Protein AF-A0A7S8F0I5-F1 (afdb_monomer_lite)

Sequence (144 aa):
PFIETLPSIDALHCDIGNAAEFYRIFQLEIGEVYKNPNSTKEERKKWLSILDKHLRKKMSLKPIMRMNGNFARKLMTKETVDAVCELVRCEERQEALKELMDLYLKMKPVWRSSCPAKECPELLCQYSYHSQRFAELLSTKFKY

Radius of gyration: 16.48 Å; chains: 1; bounding box: 46×34×42 Å

Organism: NCBI:txid2021668

pLDDT: mean 96.76, std 3.05, range [72.0, 98.75]

Foldseek 3Di:
DVDDDDPDDDLFVVLQVVLVVLLLLLLVQLVPCVVPVPDDPVSSVVSNVVLQVQCCVQVVDHDDPGGGSVNSVSCLDLSNLVSSVVSHDDPVVSVLSNLLSVLCVLQSCCSVPPDCCPPPVPSVVCNVVSVVVNVVSCVPVVVD

Secondary structure (DSSP, 8-state):
--S-------HHHHHHHHHHHHHHHHHHHHTTTTT-----HHHHHHHHHHHHHHHHHHH-----SS--HHHHHHHSSHHHHHHHHTT---HHHHHHHHHHHHHHHHHHHHHHSS-HHHHSHHHHHHHHHHHHHHHHHHHHH---

Structure (mmCIF, N/CA/C/O backbone):
data_AF-A0A7S8F0I5-F1
#
_entry.id   AF-A0A7S8F0I5-F1
#
loop_
_atom_site.group_PDB
_atom_site.id
_atom_site.type_symbol
_atom_site.label_atom_id
_atom_site.label_alt_id
_atom_site.label_comp_id
_atom_site.label_asym_id
_atom_site.label_entity_id
_atom_site.label_seq_id
_atom_site.pdbx_PDB_ins_code
_atom_site.Cartn_x
_atom_site.Cartn_y
_atom_site.Cartn_z
_atom_site.occupancy
_atom_site.B_iso_or_equiv
_atom_site.auth_seq_id
_atom_site.auth_comp_id
_atom_site.auth_asym_id
_atom_site.auth_atom_id
_atom_site.pdbx_PDB_model_num
ATOM 1 N N . PRO A 1 1 ? 26.668 22.006 -6.683 1.00 72.00 1 PRO A N 1
ATOM 2 C CA . PRO A 1 1 ? 26.636 20.631 -6.117 1.00 72.00 1 PRO A CA 1
ATOM 3 C C . PRO A 1 1 ? 28.053 20.189 -5.737 1.00 72.00 1 PRO A C 1
ATOM 5 O O . PRO A 1 1 ? 28.972 20.507 -6.482 1.00 72.00 1 PRO A O 1
ATOM 8 N N . PHE A 1 2 ? 28.237 19.522 -4.591 1.00 92.44 2 PHE A N 1
ATOM 9 C CA . PHE A 1 2 ? 29.557 19.022 -4.164 1.00 92.44 2 PHE A CA 1
ATOM 10 C C . PHE A 1 2 ? 29.940 17.702 -4.858 1.00 92.44 2 PHE A C 1
ATOM 12 O O . PHE A 1 2 ? 31.112 17.448 -5.099 1.00 92.44 2 PHE A O 1
ATOM 19 N N . ILE A 1 3 ? 28.943 16.888 -5.214 1.00 94.44 3 ILE A N 1
ATOM 20 C CA . ILE A 1 3 ? 29.087 15.639 -5.968 1.00 94.44 3 ILE A CA 1
ATOM 21 C C . ILE A 1 3 ? 28.054 15.663 -7.097 1.00 94.44 3 ILE A C 1
ATOM 23 O O . ILE A 1 3 ? 26.908 16.069 -6.879 1.00 94.44 3 ILE A O 1
ATOM 27 N N . GLU A 1 4 ? 28.465 15.262 -8.297 1.00 94.81 4 GLU A N 1
ATOM 28 C CA . GLU A 1 4 ? 27.558 15.033 -9.420 1.00 94.81 4 GLU A CA 1
ATOM 29 C C . GLU A 1 4 ? 26.793 13.724 -9.198 1.00 94.81 4 GLU A C 1
ATOM 31 O O . GLU A 1 4 ? 27.375 12.692 -8.867 1.00 94.81 4 GLU A O 1
ATOM 36 N N . THR A 1 5 ? 25.471 13.767 -9.348 1.00 94.69 5 THR A N 1
ATOM 37 C CA . THR A 1 5 ? 24.597 12.606 -9.145 1.00 94.69 5 THR A CA 1
ATOM 38 C C . THR A 1 5 ? 23.693 12.440 -10.350 1.00 94.69 5 THR A C 1
ATOM 40 O O . THR A 1 5 ? 23.269 13.431 -10.944 1.00 94.69 5 THR A O 1
ATOM 43 N N . LEU A 1 6 ? 23.376 11.193 -10.690 1.00 94.00 6 LEU A N 1
ATOM 44 C CA . LEU A 1 6 ? 22.392 10.896 -11.722 1.00 94.00 6 LEU A CA 1
ATOM 45 C C . LEU A 1 6 ? 20.983 10.973 -11.119 1.00 94.00 6 LEU A C 1
ATOM 47 O O . LEU A 1 6 ? 20.742 10.331 -10.092 1.00 94.00 6 LEU A O 1
ATOM 51 N N . PRO A 1 7 ? 20.045 11.714 -11.736 1.00 94.31 7 PRO A N 1
ATOM 52 C CA . PRO A 1 7 ? 18.662 11.741 -11.285 1.00 94.31 7 PRO A CA 1
ATOM 53 C C . PRO A 1 7 ? 18.038 10.360 -11.513 1.00 94.31 7 PRO A C 1
ATOM 55 O O . PRO A 1 7 ? 17.716 9.979 -12.636 1.00 94.31 7 PRO A O 1
ATOM 58 N N . SER A 1 8 ? 17.912 9.590 -10.437 1.00 93.94 8 SER A N 1
ATOM 59 C CA . SER A 1 8 ? 17.362 8.237 -10.440 1.00 93.94 8 SER A CA 1
ATOM 60 C C . SER A 1 8 ? 16.714 7.925 -9.090 1.00 93.94 8 SER A C 1
ATOM 62 O O . SER A 1 8 ? 16.832 8.690 -8.131 1.00 93.94 8 SER A O 1
ATOM 64 N N . ILE A 1 9 ? 16.013 6.797 -9.017 1.00 93.44 9 ILE A N 1
ATOM 65 C CA . ILE A 1 9 ? 15.351 6.312 -7.808 1.00 93.44 9 ILE A CA 1
ATOM 66 C C . ILE A 1 9 ? 16.179 5.173 -7.221 1.00 93.44 9 ILE A C 1
ATOM 68 O O . ILE A 1 9 ? 16.461 4.182 -7.893 1.00 93.44 9 ILE A O 1
ATOM 72 N N . ASP A 1 10 ? 16.510 5.273 -5.935 1.00 96.25 10 ASP A N 1
ATOM 73 C CA . ASP A 1 10 ? 17.044 4.132 -5.200 1.00 96.25 10 ASP A CA 1
ATOM 74 C C . ASP A 1 10 ? 15.918 3.141 -4.870 1.00 96.25 10 ASP A C 1
ATOM 76 O O . ASP A 1 10 ? 14.992 3.436 -4.108 1.00 96.25 10 ASP A O 1
ATOM 80 N N . ALA A 1 11 ? 16.001 1.943 -5.444 1.00 95.94 11 ALA A N 1
ATOM 81 C CA . ALA A 1 11 ? 14.942 0.946 -5.355 1.00 95.94 11 ALA A CA 1
ATOM 82 C C . ALA A 1 11 ? 14.690 0.441 -3.921 1.00 95.94 11 ALA A C 1
ATOM 84 O O . ALA A 1 11 ? 13.579 0.014 -3.603 1.00 95.94 11 ALA A O 1
ATOM 85 N N . LEU A 1 12 ? 15.704 0.454 -3.046 1.00 95.69 12 LEU A N 1
ATOM 86 C CA . LEU A 1 12 ? 15.551 0.042 -1.649 1.00 95.69 12 LEU A CA 1
ATOM 87 C C . LEU A 1 12 ? 14.801 1.107 -0.841 1.00 95.69 12 LE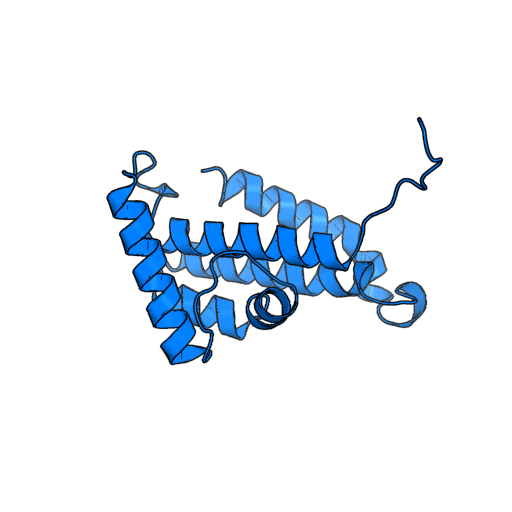U A C 1
ATOM 89 O O . LEU A 1 12 ? 13.848 0.783 -0.133 1.00 95.69 12 LEU A O 1
ATOM 93 N N . HIS A 1 13 ? 15.208 2.369 -0.949 1.00 96.62 13 HIS A N 1
ATOM 94 C CA . HIS A 1 13 ? 14.555 3.475 -0.258 1.00 96.62 13 HIS A CA 1
ATOM 95 C C . HIS A 1 13 ? 13.147 3.728 -0.804 1.00 96.62 13 HIS A C 1
ATOM 97 O O . HIS A 1 13 ? 12.256 4.045 -0.019 1.00 96.62 13 HIS A O 1
ATOM 103 N N . CYS A 1 14 ? 12.912 3.499 -2.101 1.00 97.25 14 CYS A N 1
ATOM 104 C CA . CYS A 1 14 ? 11.572 3.507 -2.690 1.00 97.25 14 CYS A CA 1
ATOM 105 C C . CYS A 1 14 ? 10.659 2.461 -2.029 1.00 97.25 14 CYS A C 1
ATOM 107 O O . CYS A 1 14 ? 9.550 2.779 -1.600 1.00 97.25 14 CYS A O 1
ATOM 109 N N . ASP A 1 15 ? 11.138 1.224 -1.869 1.00 97.69 15 ASP A N 1
ATOM 110 C CA . ASP A 1 15 ? 10.387 0.161 -1.195 1.00 97.69 15 ASP A CA 1
ATOM 111 C C . ASP A 1 15 ? 10.099 0.488 0.278 1.00 97.69 15 ASP A C 1
ATOM 113 O O . ASP A 1 15 ? 8.987 0.264 0.755 1.00 97.69 15 ASP A O 1
ATOM 117 N N . ILE A 1 16 ? 11.086 1.026 1.002 1.00 98.38 16 ILE A N 1
ATOM 118 C CA . ILE A 1 16 ? 10.933 1.417 2.411 1.00 98.38 16 ILE A CA 1
ATOM 119 C C . ILE A 1 16 ? 9.925 2.562 2.554 1.00 98.38 16 ILE A C 1
ATOM 121 O O . ILE A 1 16 ? 9.069 2.502 3.436 1.00 98.38 16 ILE A O 1
ATOM 125 N N . GLY A 1 17 ? 10.016 3.583 1.698 1.00 98.19 17 GLY A N 1
ATOM 126 C CA . GLY A 1 17 ? 9.110 4.731 1.700 1.00 98.19 17 GLY A CA 1
ATOM 127 C C . GLY A 1 17 ? 7.672 4.317 1.404 1.00 98.19 17 GLY A C 1
ATOM 128 O O . GLY A 1 17 ? 6.777 4.604 2.194 1.00 98.19 17 GLY A O 1
ATOM 129 N N . ASN A 1 18 ? 7.462 3.546 0.334 1.00 98.31 18 ASN A N 1
ATOM 130 C CA . ASN A 1 18 ? 6.136 3.040 -0.017 1.00 98.31 18 ASN A CA 1
ATOM 131 C C . ASN A 1 18 ? 5.542 2.168 1.097 1.00 98.31 18 ASN A C 1
ATOM 133 O O . ASN A 1 18 ? 4.387 2.351 1.469 1.00 98.31 18 ASN A O 1
ATOM 137 N N . ALA A 1 19 ? 6.326 1.264 1.691 1.00 98.56 19 ALA A N 1
ATOM 138 C CA . ALA A 1 19 ? 5.843 0.444 2.799 1.00 98.56 19 ALA A CA 1
ATOM 139 C C . ALA A 1 19 ? 5.458 1.272 4.033 1.00 98.56 19 ALA A C 1
ATOM 141 O O . ALA A 1 19 ? 4.503 0.922 4.723 1.00 98.56 19 ALA A O 1
ATOM 142 N N . ALA A 1 20 ? 6.174 2.364 4.319 1.00 98.44 20 ALA A N 1
ATOM 143 C CA . ALA A 1 20 ? 5.816 3.269 5.406 1.00 98.44 20 ALA A CA 1
ATOM 144 C C . ALA A 1 20 ? 4.466 3.962 5.151 1.00 98.44 20 ALA A C 1
ATOM 146 O O . ALA A 1 20 ? 3.641 4.027 6.063 1.00 98.44 20 ALA A O 1
ATOM 147 N N . GLU A 1 21 ? 4.208 4.401 3.917 1.00 98.25 21 GLU A N 1
ATOM 148 C CA . GLU A 1 21 ? 2.923 5.007 3.549 1.00 98.25 21 GLU A CA 1
ATOM 149 C C . GLU A 1 21 ? 1.774 3.994 3.578 1.00 98.25 21 GLU A C 1
ATOM 151 O O . GLU A 1 21 ? 0.735 4.271 4.170 1.00 98.25 21 GLU A O 1
ATOM 156 N N . PHE A 1 22 ? 1.961 2.777 3.058 1.00 98.62 22 PHE A N 1
ATOM 157 C CA . PHE A 1 22 ? 0.951 1.717 3.179 1.00 98.62 22 PHE A CA 1
ATOM 158 C C . PHE A 1 22 ? 0.646 1.372 4.637 1.00 98.62 22 PHE A C 1
ATOM 160 O O . PHE A 1 22 ? -0.513 1.235 5.018 1.00 98.62 22 PHE A O 1
ATOM 167 N N . TYR A 1 23 ? 1.677 1.280 5.477 1.00 98.38 23 TYR A N 1
ATOM 168 C CA . TYR A 1 23 ? 1.503 1.023 6.901 1.00 98.38 23 TYR A CA 1
ATOM 169 C C . TYR A 1 23 ? 0.697 2.136 7.592 1.00 98.38 23 TYR A C 1
ATOM 171 O O . TYR A 1 23 ? -0.181 1.857 8.414 1.00 98.38 23 TYR A O 1
ATOM 179 N N . ARG A 1 24 ? 0.935 3.398 7.212 1.00 97.69 24 ARG A N 1
ATOM 180 C CA . ARG A 1 24 ? 0.133 4.544 7.655 1.00 97.69 24 ARG A CA 1
ATOM 181 C C . ARG A 1 24 ? -1.306 4.461 7.141 1.00 97.69 24 ARG A C 1
ATOM 183 O O . ARG A 1 24 ? -2.225 4.675 7.925 1.00 97.69 24 ARG A O 1
ATOM 190 N N . ILE A 1 25 ? -1.520 4.120 5.870 1.00 98.44 25 ILE A N 1
ATOM 191 C CA . ILE A 1 25 ? -2.861 3.927 5.300 1.00 98.44 25 ILE A CA 1
ATOM 192 C C . ILE A 1 25 ? -3.616 2.853 6.089 1.00 98.44 25 ILE A C 1
ATOM 194 O O . ILE A 1 25 ? -4.726 3.116 6.535 1.00 98.44 25 ILE A O 1
ATOM 198 N N . PHE A 1 26 ? -3.004 1.697 6.365 1.00 98.50 26 PHE A N 1
ATOM 199 C CA . PHE A 1 26 ? -3.622 0.631 7.162 1.00 98.50 26 PHE A CA 1
ATOM 200 C C . PHE A 1 26 ? -4.055 1.113 8.551 1.00 98.50 26 PHE A C 1
ATOM 202 O O . PHE A 1 26 ? -5.169 0.829 8.989 1.00 98.50 26 PHE A O 1
ATOM 209 N N . GLN A 1 27 ? -3.202 1.879 9.236 1.00 97.88 27 GLN A N 1
ATOM 210 C CA . GLN A 1 27 ? -3.535 2.471 10.531 1.00 97.88 27 GLN A CA 1
ATOM 211 C C . GLN A 1 27 ? -4.758 3.400 10.444 1.00 97.88 27 GLN A C 1
ATOM 213 O O . GLN A 1 27 ? -5.612 3.369 11.331 1.00 97.88 27 GLN A O 1
ATOM 218 N N . LEU A 1 28 ? -4.834 4.234 9.405 1.00 97.19 28 LEU A N 1
ATOM 219 C CA . LEU A 1 28 ? -5.919 5.202 9.214 1.00 97.19 28 LEU A CA 1
ATOM 220 C C . LEU A 1 28 ? -7.225 4.524 8.767 1.00 97.19 28 LEU A C 1
ATOM 222 O O . LEU A 1 28 ? -8.300 4.949 9.187 1.00 97.19 28 LEU A O 1
ATOM 226 N N . GLU A 1 29 ? -7.138 3.433 8.005 1.00 98.00 29 GLU A N 1
ATOM 227 C CA . GLU A 1 29 ? -8.291 2.617 7.608 1.00 98.00 29 GLU A CA 1
ATOM 228 C C . GLU A 1 29 ? -8.926 1.886 8.792 1.00 98.00 29 GLU A C 1
ATOM 230 O O . GLU A 1 29 ? -10.147 1.903 8.941 1.00 98.00 29 GLU A O 1
ATOM 235 N N . ILE A 1 30 ? -8.113 1.330 9.698 1.00 97.56 30 ILE A N 1
ATOM 236 C CA . ILE A 1 30 ? -8.592 0.752 10.968 1.00 97.56 30 ILE A CA 1
ATOM 237 C C . ILE A 1 30 ? -9.318 1.806 11.816 1.00 97.56 30 ILE A C 1
ATOM 239 O O . ILE A 1 30 ? -10.258 1.489 12.546 1.00 97.56 30 ILE A O 1
ATOM 243 N N . GLY A 1 31 ? -8.869 3.059 11.734 1.00 96.50 31 GLY A N 1
ATOM 244 C CA . GLY A 1 31 ? -9.464 4.193 12.432 1.00 96.50 31 GLY A CA 1
ATOM 245 C C . GLY A 1 31 ? -10.658 4.841 11.741 1.00 96.50 31 GLY A C 1
ATOM 246 O O . GLY A 1 31 ? -11.214 5.786 12.293 1.00 96.50 31 GLY A O 1
ATOM 247 N N . GLU A 1 32 ? -11.034 4.372 10.548 1.00 96.44 32 GLU A N 1
ATOM 248 C CA . GLU A 1 32 ? -12.073 4.970 9.705 1.00 96.44 32 GLU A CA 1
ATOM 249 C C . GLU A 1 32 ? -11.922 6.498 9.539 1.00 96.44 32 GLU A C 1
ATOM 251 O O . GLU A 1 32 ? -12.901 7.246 9.591 1.00 96.44 32 GLU A O 1
ATOM 256 N N . VAL A 1 33 ? -10.692 6.988 9.328 1.00 95.56 33 VAL A N 1
ATOM 257 C CA . VAL A 1 33 ? -10.394 8.438 9.251 1.00 95.56 33 VAL A CA 1
ATOM 258 C C . VAL A 1 33 ? -11.127 9.133 8.099 1.00 95.56 33 VAL A C 1
ATOM 260 O O . VAL A 1 33 ? -11.449 10.315 8.187 1.00 95.56 33 VAL A O 1
ATOM 263 N N . TYR A 1 34 ? -11.498 8.380 7.064 1.00 92.69 34 TYR A N 1
ATOM 264 C CA . TYR A 1 34 ? -12.373 8.850 5.991 1.00 92.69 34 TYR A CA 1
ATOM 265 C C . TYR A 1 34 ? -13.781 9.271 6.478 1.00 92.69 34 TYR A C 1
ATOM 267 O O . TYR A 1 34 ? -14.440 10.050 5.796 1.00 92.69 34 TYR A O 1
ATOM 275 N N . LYS A 1 35 ? -14.243 8.794 7.648 1.00 92.75 35 LYS A N 1
ATOM 276 C CA . LYS A 1 35 ? -15.481 9.241 8.321 1.00 92.75 35 LYS A CA 1
ATOM 277 C C . LYS A 1 35 ? -15.211 10.299 9.386 1.00 92.75 35 LYS A C 1
ATOM 279 O O . LYS A 1 35 ? -15.995 11.232 9.529 1.00 92.75 35 LYS A O 1
ATOM 284 N N . ASN A 1 36 ? -14.134 10.133 10.156 1.00 88.75 36 ASN A N 1
ATOM 285 C CA . ASN A 1 36 ? -13.756 11.056 11.222 1.00 88.75 36 ASN A CA 1
ATOM 286 C C . ASN A 1 36 ? -12.326 11.589 11.011 1.00 88.75 36 ASN A C 1
ATOM 288 O O . ASN A 1 36 ? -11.367 10.983 11.497 1.00 88.75 36 ASN A O 1
ATOM 292 N N . PRO A 1 37 ? -12.167 12.737 10.328 1.00 86.12 37 PRO A N 1
ATOM 293 C CA . PRO A 1 37 ? -10.846 13.294 10.041 1.00 86.12 37 PRO A CA 1
ATOM 294 C C . PRO A 1 37 ? -10.121 13.797 11.302 1.00 86.12 37 PRO A C 1
ATOM 296 O O . PRO A 1 37 ? -8.890 13.852 11.342 1.00 86.12 37 PRO A O 1
ATOM 299 N N . ASN A 1 38 ? -10.864 14.124 12.365 1.00 88.25 38 ASN A N 1
ATOM 300 C CA . ASN A 1 38 ? -10.343 14.757 13.578 1.00 88.25 38 ASN A CA 1
ATOM 301 C C . ASN A 1 38 ? -9.946 13.731 14.649 1.00 88.25 38 ASN A C 1
ATOM 303 O O . ASN A 1 38 ? -10.420 13.769 15.782 1.00 88.25 38 ASN A O 1
ATOM 307 N N . SER A 1 39 ? -9.051 12.811 14.295 1.00 89.81 39 SER A N 1
ATOM 308 C CA . SER A 1 39 ? -8.509 11.817 15.229 1.00 89.81 39 SER A CA 1
ATOM 309 C C . SER A 1 39 ? -7.437 12.410 16.153 1.00 89.81 39 SER A C 1
ATOM 311 O O . SER A 1 39 ? -6.500 13.063 15.679 1.00 89.81 39 SER A O 1
ATOM 313 N N . THR A 1 40 ? -7.494 12.091 17.441 1.00 92.88 40 THR A N 1
ATOM 314 C CA . THR A 1 40 ? -6.471 12.444 18.437 1.00 92.88 40 THR A CA 1
ATOM 315 C C . THR A 1 40 ? -5.196 11.603 18.296 1.00 92.88 40 THR A C 1
ATOM 317 O O . THR A 1 40 ? -5.150 10.564 17.625 1.00 92.88 40 THR A O 1
ATOM 320 N N . LYS A 1 41 ? -4.114 12.030 18.959 1.00 92.50 41 LYS A N 1
ATOM 321 C CA . LYS 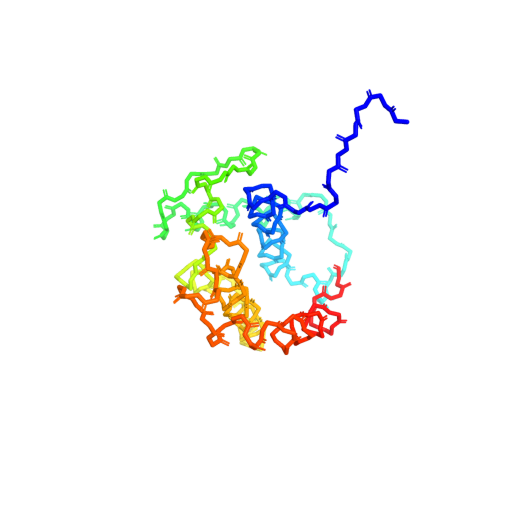A 1 41 ? -2.844 11.285 18.979 1.00 92.50 41 LYS A CA 1
ATOM 322 C C . LYS A 1 41 ? -2.998 9.934 19.687 1.00 92.50 41 LYS A C 1
ATOM 324 O O . LYS A 1 41 ? -2.358 8.956 19.300 1.00 92.50 41 LYS A O 1
ATOM 329 N N . GLU A 1 42 ? -3.842 9.879 20.708 1.00 95.12 42 GLU A N 1
ATOM 330 C CA . GLU A 1 42 ? -4.142 8.705 21.522 1.00 95.12 42 GLU A CA 1
ATOM 331 C C . GLU A 1 42 ? -4.911 7.655 20.712 1.00 95.12 42 GLU A C 1
ATOM 333 O O . GLU A 1 42 ? -4.552 6.476 20.737 1.00 95.12 42 GLU A O 1
ATOM 338 N N . GLU A 1 43 ? -5.899 8.075 19.918 1.00 95.12 43 GLU A N 1
ATOM 339 C CA . GLU A 1 43 ? -6.630 7.192 19.001 1.00 95.12 43 GLU A CA 1
ATOM 340 C C . GLU A 1 43 ? -5.713 6.618 17.922 1.00 95.12 43 GLU A C 1
ATOM 342 O O . GLU A 1 43 ? -5.677 5.401 17.727 1.00 95.12 43 GLU A O 1
ATOM 347 N N . ARG A 1 44 ? -4.875 7.457 17.300 1.00 94.69 44 ARG A N 1
ATOM 348 C CA . ARG A 1 44 ? -3.883 6.986 16.323 1.00 94.69 44 ARG A CA 1
ATOM 349 C C . ARG A 1 44 ? -2.943 5.948 16.936 1.00 94.69 44 ARG A C 1
ATOM 351 O O . ARG A 1 44 ? -2.700 4.912 16.318 1.00 94.69 44 ARG A O 1
ATOM 358 N N . LYS A 1 45 ? -2.454 6.168 18.163 1.00 96.00 45 LYS A N 1
ATOM 359 C CA . LYS A 1 45 ? -1.638 5.175 18.890 1.00 96.00 45 LYS A CA 1
ATOM 360 C C . LYS A 1 45 ? -2.403 3.874 19.154 1.00 96.00 45 LYS A C 1
ATOM 362 O O . LYS A 1 45 ? -1.815 2.796 19.056 1.00 96.00 45 LYS A O 1
ATOM 367 N N . LYS A 1 46 ? -3.698 3.951 19.471 1.00 97.56 46 LYS A N 1
ATOM 368 C CA . LYS A 1 46 ? -4.551 2.772 19.668 1.00 97.56 46 LYS A CA 1
ATOM 369 C C . LYS A 1 46 ? -4.680 1.957 18.379 1.00 97.56 46 LYS A C 1
ATOM 371 O O . LYS A 1 46 ? -4.480 0.746 18.427 1.00 97.56 46 LYS A O 1
ATOM 376 N N . TRP A 1 47 ? -4.951 2.593 17.240 1.00 97.56 47 TRP A N 1
ATOM 377 C CA . TRP A 1 47 ? -5.058 1.906 15.944 1.00 97.56 47 TRP A CA 1
ATOM 378 C C . TRP A 1 47 ? -3.737 1.279 15.510 1.00 97.56 47 TRP A C 1
ATOM 380 O O . TRP A 1 47 ? -3.722 0.133 15.068 1.00 97.56 47 TRP A O 1
ATOM 390 N N . LEU A 1 48 ? -2.622 1.977 15.744 1.00 97.25 48 LEU A N 1
ATOM 391 C CA . LEU A 1 48 ? -1.285 1.430 15.530 1.00 97.25 48 LEU A CA 1
ATOM 392 C C . LEU A 1 48 ? -1.064 0.155 16.359 1.00 97.25 48 LEU A C 1
ATOM 394 O O . LEU A 1 48 ? -0.640 -0.864 15.827 1.00 97.25 48 LEU A O 1
ATOM 398 N N . SER A 1 49 ? -1.432 0.174 17.646 1.00 97.94 49 SER A N 1
ATOM 399 C CA . SER A 1 49 ? -1.325 -1.007 18.513 1.00 97.94 49 SER A CA 1
ATOM 400 C C . SER A 1 49 ? -2.198 -2.176 18.039 1.00 97.94 49 SER A C 1
ATOM 402 O O . SER A 1 49 ? -1.792 -3.332 18.167 1.00 97.94 49 SER A O 1
ATOM 404 N N . ILE A 1 50 ? -3.388 -1.897 17.496 1.00 98.31 50 ILE A N 1
ATOM 405 C CA . ILE A 1 50 ? -4.277 -2.917 16.922 1.00 98.31 50 ILE A CA 1
ATOM 406 C C . ILE A 1 50 ? -3.631 -3.541 15.680 1.00 98.31 50 ILE A C 1
ATOM 408 O O . ILE A 1 50 ? -3.522 -4.768 15.618 1.00 98.31 50 ILE A O 1
ATOM 412 N N . LEU A 1 51 ? -3.148 -2.712 14.747 1.00 98.38 51 LEU A N 1
ATOM 413 C CA . LEU A 1 51 ? -2.451 -3.154 13.539 1.00 98.38 51 LEU A CA 1
ATOM 414 C C . LEU A 1 51 ? -1.247 -4.037 13.890 1.00 98.38 51 LEU A C 1
ATOM 416 O O . LEU A 1 51 ? -1.140 -5.166 13.417 1.00 98.38 51 LEU A O 1
ATOM 420 N N . ASP A 1 52 ? -0.389 -3.567 14.792 1.00 98.12 52 ASP A N 1
ATOM 421 C CA . ASP A 1 52 ? 0.809 -4.279 15.237 1.00 98.12 52 ASP A CA 1
ATOM 422 C C . ASP A 1 52 ? 0.507 -5.641 15.864 1.00 98.12 52 ASP A C 1
ATOM 424 O O . ASP A 1 52 ? 1.173 -6.640 15.572 1.00 98.12 52 ASP A O 1
ATOM 428 N N . LYS A 1 53 ? -0.504 -5.705 16.737 1.00 98.44 53 LYS A N 1
ATOM 429 C CA . LYS A 1 53 ? -0.928 -6.967 17.356 1.00 98.44 53 LYS A CA 1
ATOM 430 C C . LYS A 1 53 ? -1.457 -7.940 16.308 1.00 98.44 53 LYS A C 1
ATOM 432 O O . LYS A 1 53 ? -1.151 -9.132 16.381 1.00 98.44 53 LYS A O 1
ATOM 437 N N . HIS A 1 54 ? -2.222 -7.444 15.342 1.00 98.38 54 HIS A N 1
ATOM 438 C CA . HIS A 1 54 ? -2.809 -8.273 14.300 1.00 98.38 54 HIS A CA 1
ATOM 439 C C . HIS A 1 54 ? -1.749 -8.803 13.325 1.00 98.38 54 HIS A C 1
ATOM 441 O O . HIS A 1 54 ? -1.680 -10.013 13.108 1.00 98.38 54 HIS A O 1
ATOM 447 N N . LEU A 1 55 ? -0.848 -7.946 12.835 1.00 98.06 55 LEU A N 1
ATOM 448 C CA . LEU A 1 55 ? 0.265 -8.348 11.966 1.00 98.06 55 LEU A CA 1
ATOM 449 C C . LEU A 1 55 ? 1.224 -9.314 12.667 1.00 98.06 55 LEU A C 1
ATOM 451 O O . LEU A 1 55 ? 1.711 -10.263 12.050 1.00 98.06 55 LEU A O 1
ATOM 455 N N . ARG A 1 56 ? 1.457 -9.148 13.974 1.00 97.94 56 ARG A N 1
ATOM 456 C CA . ARG A 1 56 ? 2.209 -10.140 14.751 1.00 97.94 56 ARG A CA 1
ATOM 457 C C . ARG A 1 56 ? 1.497 -11.490 14.777 1.00 97.94 56 ARG A C 1
ATOM 459 O O . ARG A 1 56 ? 2.154 -12.509 14.599 1.00 97.94 56 ARG A O 1
ATOM 466 N N . LYS A 1 57 ? 0.183 -11.507 15.010 1.00 98.06 57 LYS A N 1
ATOM 467 C CA . LYS A 1 57 ? -0.604 -12.744 15.122 1.00 98.06 57 LYS A CA 1
ATOM 468 C C . LYS A 1 57 ? -0.732 -13.481 13.785 1.00 98.06 57 LYS A C 1
ATOM 470 O O . LYS A 1 57 ? -0.593 -14.697 13.767 1.00 98.06 57 LYS A O 1
ATOM 475 N N . LYS A 1 58 ? -1.016 -12.766 12.693 1.00 97.56 58 LYS A N 1
ATOM 476 C CA . LYS A 1 58 ? -1.293 -13.356 11.371 1.00 97.56 58 LYS A CA 1
ATOM 477 C C . LYS A 1 58 ? -0.042 -13.560 10.525 1.00 97.56 58 LYS A C 1
ATOM 479 O O . LYS A 1 58 ? 0.088 -14.588 9.877 1.00 97.56 58 LYS A O 1
ATOM 484 N N . MET A 1 59 ? 0.889 -12.609 10.573 1.00 95.38 59 MET A N 1
ATOM 485 C CA . MET A 1 59 ? 2.054 -12.566 9.679 1.00 95.38 59 MET A CA 1
ATOM 486 C C . MET A 1 59 ? 3.381 -12.818 10.406 1.00 95.38 59 MET A C 1
ATOM 488 O O . MET A 1 59 ? 4.447 -12.758 9.794 1.00 95.38 59 MET A O 1
ATOM 492 N N . SER A 1 60 ? 3.356 -13.064 11.725 1.00 95.25 60 SER A N 1
ATOM 493 C CA . SER A 1 60 ? 4.564 -13.165 12.562 1.00 95.25 60 SER A CA 1
ATOM 494 C C . SER A 1 60 ? 5.485 -11.938 12.444 1.00 95.25 60 SER A C 1
ATOM 496 O O . SER A 1 60 ? 6.704 -12.029 12.615 1.00 95.25 60 SER A O 1
ATOM 498 N N . LEU A 1 61 ? 4.907 -10.767 12.152 1.00 95.50 61 LEU A N 1
ATOM 499 C CA . LEU A 1 61 ? 5.637 -9.513 12.010 1.00 95.50 61 LEU A CA 1
ATOM 500 C C . LEU A 1 61 ? 5.765 -8.805 13.356 1.00 95.50 61 LEU A C 1
ATOM 502 O O . LEU A 1 61 ? 4.781 -8.398 13.970 1.00 95.50 61 LEU A O 1
ATOM 506 N N . LYS A 1 62 ? 7.003 -8.659 13.837 1.00 95.50 62 LYS A N 1
ATOM 507 C CA . LYS A 1 62 ? 7.283 -7.884 15.049 1.00 95.50 62 LYS A CA 1
ATOM 508 C C . LYS A 1 62 ? 7.231 -6.387 14.719 1.00 95.50 62 LYS A C 1
ATOM 510 O O . LYS A 1 62 ? 7.881 -5.996 13.752 1.00 95.50 62 LYS A O 1
ATOM 515 N N . PRO A 1 63 ? 6.542 -5.565 15.529 1.00 94.94 63 PRO A N 1
ATOM 516 C CA . PRO A 1 63 ? 6.552 -4.114 15.394 1.00 94.94 63 PRO A CA 1
ATOM 517 C C . PRO A 1 63 ? 7.973 -3.563 15.392 1.00 94.94 63 PRO A C 1
ATOM 519 O O . PRO A 1 63 ? 8.839 -4.056 16.122 1.00 94.94 63 PRO A O 1
ATOM 522 N N . ILE A 1 64 ? 8.193 -2.529 14.589 1.00 95.38 64 ILE A N 1
ATOM 523 C CA . ILE A 1 64 ? 9.479 -1.850 14.451 1.00 95.38 64 ILE A CA 1
ATOM 524 C C . ILE A 1 64 ? 9.284 -0.349 14.608 1.00 95.38 64 ILE A C 1
ATOM 526 O O . ILE A 1 64 ? 8.264 0.201 14.211 1.00 95.38 64 ILE A O 1
ATOM 530 N N . MET A 1 65 ? 10.289 0.325 15.163 1.00 92.31 65 MET A N 1
ATOM 531 C CA . MET A 1 65 ? 10.244 1.779 15.327 1.00 92.31 65 MET A CA 1
ATOM 532 C C . MET A 1 65 ? 10.486 2.519 14.005 1.00 92.31 65 MET A C 1
ATOM 534 O O . MET A 1 65 ? 9.903 3.570 13.765 1.00 92.31 65 MET A O 1
ATOM 538 N N . ARG A 1 66 ? 11.348 1.968 13.142 1.00 94.75 66 ARG A N 1
ATOM 539 C CA . ARG A 1 66 ? 11.682 2.533 11.832 1.00 94.75 66 ARG A CA 1
ATOM 540 C C . ARG A 1 66 ? 11.546 1.463 10.761 1.00 94.75 66 ARG A C 1
ATOM 542 O O . ARG A 1 66 ? 12.162 0.404 10.886 1.00 94.75 66 ARG A O 1
ATOM 549 N N . MET A 1 67 ? 10.774 1.770 9.717 1.00 97.75 67 MET A N 1
ATOM 550 C CA . MET A 1 67 ? 10.585 0.899 8.558 1.00 97.75 67 MET A CA 1
ATOM 551 C C . MET A 1 67 ? 11.939 0.515 7.948 1.00 97.75 67 MET A C 1
ATOM 553 O O . MET A 1 67 ? 12.803 1.368 7.748 1.00 97.75 67 MET A O 1
ATOM 557 N N . ASN A 1 68 ? 12.128 -0.773 7.668 1.00 97.50 68 ASN A N 1
ATOM 558 C CA . ASN A 1 68 ? 13.334 -1.308 7.039 1.00 97.50 68 ASN A CA 1
ATOM 559 C C . ASN A 1 68 ? 12.963 -2.232 5.876 1.00 97.50 68 ASN A C 1
ATOM 561 O O . ASN A 1 68 ? 11.827 -2.695 5.783 1.00 97.50 68 ASN A O 1
ATOM 565 N N . GLY A 1 69 ? 13.933 -2.535 5.010 1.00 96.19 69 GLY A N 1
ATOM 566 C CA . GLY A 1 69 ? 13.686 -3.315 3.794 1.00 96.19 69 GLY A CA 1
ATOM 567 C C . GLY A 1 69 ? 13.133 -4.723 4.046 1.00 96.19 69 GLY A C 1
ATOM 568 O O . GLY A 1 69 ? 12.320 -5.211 3.266 1.00 96.19 69 GLY A O 1
ATOM 569 N N . ASN A 1 70 ? 13.515 -5.376 5.150 1.00 96.31 70 ASN A N 1
ATOM 570 C CA . ASN A 1 70 ? 13.017 -6.716 5.475 1.00 96.31 70 ASN A CA 1
ATOM 571 C C . ASN A 1 70 ? 11.555 -6.693 5.915 1.00 96.31 70 ASN A C 1
ATOM 573 O O . ASN A 1 70 ? 10.791 -7.580 5.537 1.00 96.31 70 ASN A O 1
ATOM 577 N N . PHE A 1 71 ? 11.163 -5.685 6.691 1.00 97.81 71 PHE A N 1
ATOM 578 C CA . PHE A 1 71 ? 9.768 -5.496 7.061 1.00 97.81 71 PHE A CA 1
ATOM 579 C C . PHE A 1 71 ? 8.938 -5.067 5.851 1.00 97.81 71 PHE A C 1
ATOM 581 O O . PHE A 1 71 ? 7.909 -5.681 5.595 1.00 97.81 71 PHE A O 1
ATOM 588 N N . ALA A 1 72 ? 9.427 -4.110 5.053 1.00 97.88 72 ALA A N 1
ATOM 589 C CA . ALA A 1 72 ? 8.775 -3.661 3.824 1.00 97.88 72 ALA A CA 1
ATOM 590 C C . ALA A 1 72 ? 8.483 -4.831 2.873 1.00 97.88 72 ALA A C 1
ATOM 592 O O . ALA A 1 72 ? 7.361 -4.982 2.402 1.00 97.88 72 ALA A O 1
ATOM 593 N N . ARG A 1 73 ? 9.456 -5.727 2.657 1.00 97.06 73 ARG A N 1
ATOM 594 C CA . ARG A 1 73 ? 9.272 -6.916 1.809 1.00 97.06 73 ARG A CA 1
ATOM 595 C C . ARG A 1 73 ? 8.139 -7.824 2.292 1.00 97.06 73 ARG A C 1
ATOM 597 O O . ARG A 1 73 ? 7.439 -8.390 1.466 1.00 97.06 73 ARG A O 1
ATOM 604 N N . LYS A 1 74 ? 7.979 -7.988 3.607 1.00 97.56 74 LYS A N 1
ATOM 605 C CA . LYS A 1 74 ? 6.930 -8.846 4.174 1.00 97.56 74 LYS A CA 1
ATOM 606 C C . LYS A 1 74 ? 5.567 -8.152 4.228 1.00 97.56 74 LYS A C 1
ATOM 608 O O . LYS A 1 74 ? 4.556 -8.815 4.030 1.00 97.56 74 LYS A O 1
ATOM 613 N N . LEU A 1 75 ? 5.554 -6.843 4.484 1.00 98.19 75 LEU A N 1
ATOM 614 C CA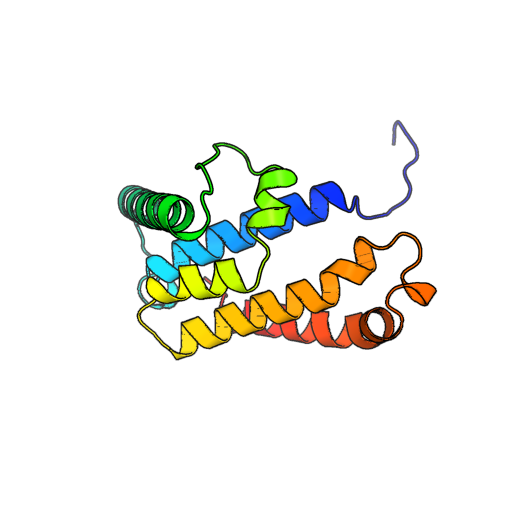 . LEU A 1 75 ? 4.342 -6.028 4.562 1.00 98.19 75 LEU A CA 1
ATOM 615 C C . LEU A 1 75 ? 3.686 -5.836 3.187 1.00 98.19 75 LEU A C 1
ATOM 617 O O . LEU A 1 75 ? 2.467 -5.839 3.074 1.00 98.19 75 LEU A O 1
ATOM 621 N N . MET A 1 76 ? 4.485 -5.658 2.136 1.00 98.25 76 MET A N 1
ATOM 622 C CA . MET A 1 76 ? 3.977 -5.376 0.794 1.00 98.25 76 MET A CA 1
ATOM 623 C C . MET A 1 76 ? 3.584 -6.666 0.065 1.00 98.25 76 MET A C 1
ATOM 625 O O . MET A 1 76 ? 4.273 -7.093 -0.859 1.00 98.25 76 MET A O 1
ATOM 629 N N . THR A 1 77 ? 2.514 -7.314 0.532 1.00 98.38 77 THR A N 1
ATOM 630 C CA . THR A 1 77 ? 2.017 -8.616 0.055 1.00 98.38 77 THR A CA 1
ATOM 631 C C . THR A 1 77 ? 0.484 -8.670 0.058 1.00 98.38 77 THR A C 1
ATOM 633 O O . THR A 1 77 ? -0.164 -7.916 0.792 1.00 98.38 77 THR A O 1
ATOM 636 N N . LYS A 1 78 ? -0.113 -9.565 -0.749 1.00 98.19 78 LYS A N 1
ATOM 637 C CA . LYS A 1 78 ? -1.579 -9.742 -0.799 1.00 98.19 78 LYS A CA 1
ATOM 638 C C . LYS A 1 78 ? -2.116 -10.271 0.532 1.00 98.19 78 LYS A C 1
ATOM 640 O O . LYS A 1 78 ? -3.099 -9.768 1.061 1.00 98.19 78 LYS A O 1
ATOM 645 N N . GLU A 1 79 ? -1.376 -11.188 1.138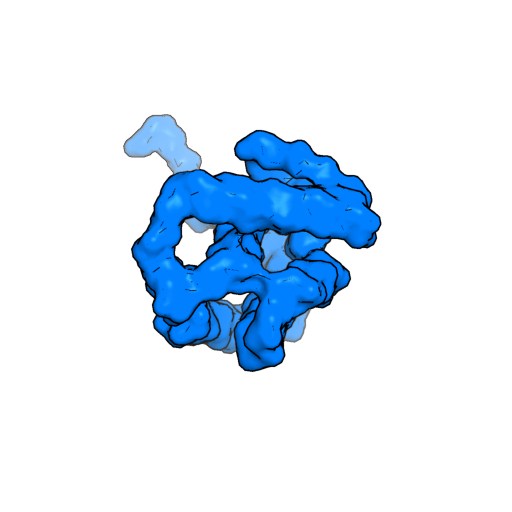 1.00 98.06 79 GLU A N 1
ATOM 646 C CA . GLU A 1 79 ? -1.696 -11.796 2.425 1.00 98.06 79 GLU A CA 1
ATOM 647 C C . GLU A 1 79 ? -1.747 -10.750 3.546 1.00 98.06 79 GLU A C 1
ATOM 649 O O . GLU A 1 79 ? -2.598 -10.817 4.431 1.00 98.06 79 GLU A O 1
ATOM 654 N N . THR A 1 80 ? -0.861 -9.747 3.500 1.00 98.25 80 THR A N 1
ATOM 655 C CA . THR A 1 80 ? -0.886 -8.656 4.479 1.00 98.25 80 THR A CA 1
ATOM 656 C C . THR A 1 80 ? -2.130 -7.795 4.317 1.00 98.25 80 THR A C 1
ATOM 658 O O . THR A 1 80 ? -2.760 -7.473 5.323 1.00 98.25 80 THR A O 1
ATOM 661 N N . VAL A 1 81 ? -2.495 -7.405 3.089 1.00 98.50 81 VAL A N 1
ATOM 662 C CA . VAL A 1 81 ? -3.691 -6.573 2.898 1.00 98.50 81 VAL A CA 1
ATOM 663 C C . VAL A 1 81 ? -4.964 -7.341 3.247 1.00 98.50 81 VAL A C 1
ATOM 665 O O . VAL A 1 81 ? -5.845 -6.760 3.873 1.00 98.50 81 VAL A O 1
ATOM 668 N N . ASP A 1 82 ? -5.035 -8.645 2.969 1.00 98.38 82 ASP A N 1
ATOM 669 C CA . ASP A 1 82 ? -6.150 -9.491 3.406 1.00 98.38 82 ASP A CA 1
ATOM 670 C C . ASP A 1 82 ? -6.249 -9.559 4.937 1.00 98.38 82 ASP A C 1
ATOM 672 O O . ASP A 1 82 ? -7.333 -9.366 5.485 1.00 98.38 82 ASP A O 1
ATOM 676 N N . ALA A 1 83 ? -5.124 -9.730 5.643 1.00 98.44 83 ALA A N 1
ATOM 677 C CA . ALA A 1 83 ? -5.105 -9.684 7.106 1.00 98.44 83 ALA A CA 1
ATOM 678 C C . ALA A 1 83 ? -5.556 -8.312 7.640 1.00 98.44 83 ALA A C 1
ATOM 680 O O . ALA A 1 83 ? -6.345 -8.230 8.575 1.00 98.44 83 ALA A O 1
ATOM 681 N N . VAL A 1 84 ? -5.104 -7.209 7.034 1.00 98.38 84 VAL A N 1
ATOM 682 C CA . VAL A 1 84 ? -5.555 -5.862 7.424 1.00 98.38 84 VAL A CA 1
ATOM 683 C C . VAL A 1 84 ? -7.051 -5.675 7.158 1.00 98.38 84 VAL A C 1
ATOM 685 O O . VAL A 1 84 ? -7.730 -5.064 7.982 1.00 98.38 84 VAL A O 1
ATOM 688 N N . CYS A 1 85 ? -7.588 -6.234 6.071 1.00 98.44 85 CYS A N 1
ATOM 689 C CA . CYS A 1 85 ? -9.016 -6.168 5.758 1.00 98.44 85 CYS A CA 1
ATOM 690 C C . CYS A 1 85 ? -9.890 -6.815 6.845 1.00 98.44 85 CYS A C 1
ATOM 692 O O . CYS A 1 85 ? -10.994 -6.332 7.070 1.00 98.44 85 CYS A O 1
ATOM 694 N N . GLU A 1 86 ? -9.393 -7.808 7.598 1.00 98.25 86 GLU A N 1
ATOM 695 C CA . GLU A 1 86 ? -10.112 -8.371 8.761 1.00 98.25 86 GLU A CA 1
ATOM 696 C C . GLU A 1 86 ? -10.384 -7.332 9.867 1.00 98.25 86 GLU A C 1
ATOM 698 O O . GLU A 1 86 ? -11.272 -7.520 10.700 1.00 98.25 86 GLU A O 1
ATOM 703 N N . LEU A 1 87 ? -9.612 -6.241 9.909 1.00 98.19 87 LEU A N 1
ATOM 704 C CA . LEU A 1 87 ? -9.778 -5.145 10.866 1.00 98.19 87 LEU A CA 1
ATOM 705 C C . LEU A 1 87 ? -10.621 -3.983 10.321 1.00 98.19 87 LEU A C 1
ATOM 707 O O . LEU A 1 87 ? -11.013 -3.106 11.094 1.00 98.19 87 LEU A O 1
ATOM 711 N N . VAL A 1 88 ? -10.889 -3.953 9.014 1.00 97.69 88 VAL A N 1
ATOM 712 C CA . VAL A 1 88 ? -11.614 -2.872 8.338 1.00 97.69 88 VAL A CA 1
ATOM 713 C C . VAL A 1 88 ? -13.073 -3.279 8.172 1.00 97.69 88 VAL A C 1
ATOM 715 O O . VAL A 1 88 ? -13.380 -4.306 7.583 1.00 97.69 88 VAL A O 1
ATOM 718 N N . ARG A 1 89 ? -14.006 -2.466 8.677 1.00 92.62 89 ARG A N 1
ATOM 719 C CA . ARG A 1 89 ? -15.438 -2.823 8.696 1.00 92.62 89 ARG A CA 1
ATOM 720 C C . ARG A 1 89 ? -16.159 -2.637 7.363 1.00 92.62 89 ARG A C 1
ATOM 722 O O . ARG A 1 89 ? -17.188 -3.262 7.146 1.00 92.62 89 ARG A O 1
ATOM 729 N N . CYS A 1 90 ? -15.679 -1.735 6.515 1.00 96.81 90 CYS A N 1
ATOM 730 C CA . CYS A 1 90 ? -16.358 -1.363 5.278 1.00 96.81 90 CYS A CA 1
ATOM 731 C C . CYS A 1 90 ? -15.794 -2.158 4.096 1.00 96.81 90 CYS A C 1
ATOM 733 O O . CYS A 1 90 ? -14.614 -2.019 3.783 1.00 96.81 90 CYS A O 1
ATOM 735 N N . GLU A 1 91 ? -16.635 -2.950 3.430 1.00 96.88 91 GLU A N 1
ATOM 736 C CA . GLU A 1 91 ? -16.236 -3.790 2.288 1.00 96.88 91 GLU A CA 1
ATOM 737 C C . GLU A 1 91 ? -15.673 -2.962 1.125 1.00 96.88 91 GLU A C 1
ATOM 739 O O . GLU A 1 91 ? -14.609 -3.287 0.610 1.00 96.88 91 GLU A O 1
ATOM 744 N N . GLU A 1 92 ? -16.283 -1.816 0.803 1.00 97.62 92 GLU A N 1
ATOM 745 C CA . GLU A 1 92 ? -15.771 -0.903 -0.235 1.00 97.62 92 GLU A CA 1
ATOM 746 C C . GLU A 1 92 ? -14.331 -0.439 0.064 1.00 97.62 92 GLU A C 1
ATOM 748 O O . GLU A 1 92 ? -13.495 -0.294 -0.831 1.00 97.62 92 GLU A O 1
ATOM 753 N N . ARG A 1 93 ? -14.004 -0.229 1.346 1.00 98.19 93 ARG A N 1
ATOM 754 C CA . ARG A 1 93 ? -12.645 0.133 1.772 1.00 98.19 93 ARG A CA 1
ATOM 755 C C . ARG A 1 93 ? -11.681 -1.041 1.678 1.00 98.19 93 ARG A C 1
ATOM 757 O O . ARG A 1 93 ? -10.524 -0.844 1.310 1.00 98.19 93 ARG A O 1
ATOM 764 N N . GLN A 1 94 ? -12.146 -2.252 1.987 1.00 98.50 94 GLN A N 1
ATOM 765 C CA . GLN A 1 94 ? -11.350 -3.464 1.804 1.00 98.50 94 GLN A CA 1
ATOM 766 C C . GLN A 1 94 ? -10.989 -3.656 0.326 1.00 98.50 94 GLN A C 1
ATOM 768 O O . GLN A 1 94 ? -9.828 -3.905 0.010 1.00 98.50 94 GLN A O 1
ATOM 773 N N . GLU A 1 95 ? -11.946 -3.476 -0.586 1.00 98.44 95 GLU A N 1
ATOM 774 C CA . GLU A 1 95 ? -11.701 -3.543 -2.030 1.00 98.44 95 GLU A CA 1
ATOM 775 C C . GLU A 1 95 ? -10.700 -2.477 -2.487 1.00 98.44 95 GLU A C 1
ATOM 777 O O . GLU A 1 95 ? -9.730 -2.808 -3.168 1.00 98.44 95 GLU A O 1
ATOM 782 N N . ALA A 1 96 ? -10.858 -1.227 -2.037 1.00 98.44 96 ALA A N 1
ATOM 783 C CA . ALA A 1 96 ? -9.921 -0.151 -2.362 1.00 98.44 96 ALA A CA 1
ATOM 784 C C . ALA A 1 96 ? -8.492 -0.445 -1.865 1.00 98.44 96 ALA A C 1
ATOM 786 O O . ALA A 1 96 ? -7.522 -0.197 -2.579 1.00 98.44 96 ALA A O 1
ATOM 787 N N . LEU A 1 97 ? -8.336 -1.001 -0.658 1.00 98.62 97 LEU A N 1
ATOM 788 C CA . LEU A 1 97 ? -7.032 -1.417 -0.132 1.00 98.62 97 LEU A CA 1
ATOM 789 C C . LEU A 1 97 ? -6.404 -2.537 -0.968 1.00 98.62 97 LEU A C 1
ATOM 791 O O . LEU A 1 97 ? -5.206 -2.491 -1.267 1.00 98.62 97 LEU A O 1
ATOM 795 N N . LYS A 1 98 ? -7.202 -3.541 -1.346 1.00 98.75 98 LYS A N 1
ATOM 796 C CA . LYS A 1 98 ? -6.749 -4.668 -2.169 1.00 98.75 98 LYS A CA 1
ATOM 797 C C . LYS A 1 98 ? -6.344 -4.211 -3.564 1.00 98.75 98 LYS A C 1
ATOM 799 O O . LYS A 1 98 ? -5.290 -4.625 -4.038 1.00 98.75 98 LYS A O 1
ATOM 804 N N . GLU A 1 99 ? -7.121 -3.325 -4.185 1.00 98.69 99 GLU A N 1
ATOM 805 C CA . GLU A 1 99 ? -6.790 -2.725 -5.479 1.00 98.69 99 GLU A CA 1
ATOM 806 C C . GLU A 1 99 ? -5.485 -1.920 -5.394 1.00 98.69 99 GLU A C 1
ATOM 808 O O . GLU A 1 99 ? -4.591 -2.101 -6.223 1.00 98.69 99 GLU A O 1
ATOM 813 N N . LEU A 1 100 ? -5.326 -1.095 -4.353 1.00 98.69 100 LEU A N 1
ATOM 814 C CA . LEU A 1 100 ? -4.113 -0.305 -4.139 1.00 98.69 100 LEU A CA 1
ATOM 815 C C . LEU A 1 100 ? -2.870 -1.201 -4.008 1.00 98.69 100 LEU A C 1
ATOM 817 O O . LEU A 1 100 ? -1.840 -0.939 -4.635 1.00 98.69 100 LEU A O 1
ATOM 821 N N . MET A 1 101 ? -2.963 -2.279 -3.224 1.00 98.75 101 MET A N 1
ATOM 822 C CA . MET A 1 101 ? -1.876 -3.250 -3.073 1.00 98.75 101 MET A CA 1
ATOM 823 C C . MET A 1 101 ? -1.604 -4.013 -4.375 1.00 98.75 101 MET A C 1
ATOM 825 O O . MET A 1 101 ? -0.446 -4.206 -4.736 1.00 98.75 101 MET A O 1
ATOM 829 N N . ASP A 1 102 ? -2.639 -4.433 -5.103 1.00 98.69 102 ASP A N 1
ATOM 830 C CA . ASP A 1 102 ? -2.486 -5.157 -6.369 1.00 98.69 102 ASP A CA 1
ATOM 831 C C . ASP A 1 102 ? -1.760 -4.309 -7.424 1.00 98.69 102 ASP A C 1
ATOM 833 O O . ASP A 1 102 ? -0.804 -4.778 -8.046 1.00 98.69 102 ASP A O 1
ATOM 837 N N . LEU A 1 103 ? -2.133 -3.033 -7.559 1.00 98.75 103 LEU A N 1
ATOM 838 C CA . LEU A 1 103 ? -1.439 -2.077 -8.425 1.00 98.75 103 LEU A CA 1
ATOM 839 C C . LEU A 1 103 ? 0.019 -1.885 -7.998 1.00 98.75 103 LEU A C 1
ATOM 841 O O . LEU A 1 103 ? 0.915 -1.937 -8.841 1.00 98.75 103 LEU A O 1
ATOM 845 N N . TYR A 1 104 ? 0.285 -1.724 -6.697 1.00 98.62 104 TYR A N 1
ATOM 846 C CA . TYR A 1 104 ? 1.658 -1.639 -6.195 1.00 98.62 104 TYR A CA 1
ATOM 847 C C . TYR A 1 104 ? 2.476 -2.884 -6.568 1.00 98.62 104 TYR A C 1
ATOM 849 O O . TYR A 1 104 ? 3.599 -2.759 -7.057 1.00 98.62 104 TYR A O 1
ATOM 857 N N . LEU A 1 105 ? 1.918 -4.085 -6.395 1.00 98.56 105 LEU A N 1
ATOM 858 C CA . LEU A 1 105 ? 2.591 -5.345 -6.718 1.00 98.56 105 LEU A CA 1
ATOM 859 C C . LEU A 1 105 ? 2.821 -5.537 -8.220 1.00 98.56 105 LEU A C 1
ATOM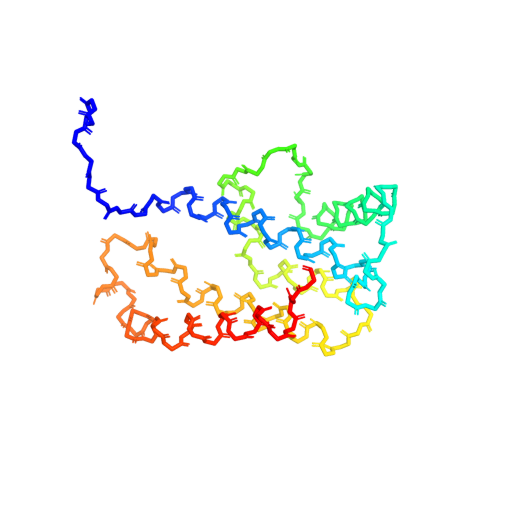 861 O O . LEU A 1 105 ? 3.809 -6.164 -8.595 1.00 98.56 105 LEU A O 1
ATOM 865 N N . LYS A 1 106 ? 1.966 -4.973 -9.077 1.00 98.56 106 LYS A N 1
ATOM 866 C CA . LYS A 1 106 ? 2.175 -4.937 -10.533 1.00 98.56 106 LYS A CA 1
ATOM 867 C C . LYS A 1 106 ? 3.277 -3.962 -10.942 1.00 98.56 106 LYS A C 1
ATOM 869 O O . LYS A 1 106 ? 4.006 -4.225 -11.892 1.00 98.56 106 LYS A O 1
ATOM 874 N N . MET A 1 107 ? 3.425 -2.846 -10.234 1.00 98.56 107 MET A N 1
ATOM 875 C CA . MET A 1 107 ? 4.443 -1.844 -10.556 1.00 98.56 107 MET A CA 1
ATOM 876 C C . MET A 1 107 ? 5.820 -2.183 -9.967 1.00 98.56 107 MET A C 1
ATOM 878 O O . MET A 1 107 ? 6.841 -1.954 -10.614 1.00 98.56 107 MET A O 1
ATOM 882 N N . LYS A 1 108 ? 5.864 -2.778 -8.769 1.00 98.19 108 LYS A N 1
ATOM 883 C CA . LYS A 1 108 ? 7.098 -3.056 -8.021 1.00 98.19 108 LYS A CA 1
ATOM 884 C C . LYS A 1 108 ? 8.189 -3.792 -8.806 1.00 98.19 108 LYS A C 1
ATOM 886 O O . LYS A 1 108 ? 9.351 -3.393 -8.692 1.00 98.19 108 LYS A O 1
ATOM 891 N N . PRO A 1 109 ? 7.887 -4.832 -9.605 1.00 98.19 109 PRO A N 1
ATOM 892 C CA . PRO A 1 109 ? 8.900 -5.521 -10.395 1.00 98.19 109 PRO A CA 1
ATOM 893 C C . PRO A 1 109 ? 9.664 -4.595 -11.342 1.00 98.19 109 PRO A C 1
ATOM 895 O O . PRO A 1 109 ? 10.847 -4.824 -11.566 1.00 98.19 109 PRO A O 1
ATOM 898 N N . VAL A 1 110 ? 9.038 -3.525 -11.841 1.00 98.19 110 VAL A N 1
ATOM 899 C CA . VAL A 1 110 ? 9.631 -2.626 -12.840 1.00 98.19 110 VAL A CA 1
ATOM 900 C C . VAL A 1 110 ? 10.843 -1.868 -12.292 1.00 98.19 110 VAL A C 1
ATOM 902 O O . VAL A 1 110 ? 11.848 -1.762 -12.988 1.00 98.19 110 VAL A O 1
ATOM 905 N N . TRP A 1 111 ? 10.799 -1.400 -11.039 1.00 97.06 111 TRP A N 1
ATOM 906 C CA . TRP A 1 111 ? 11.938 -0.718 -10.401 1.00 97.06 111 TRP A CA 1
ATOM 907 C C . TRP A 1 111 ? 12.836 -1.646 -9.570 1.00 97.06 111 TRP A C 1
ATOM 909 O O . TRP A 1 111 ? 13.853 -1.202 -9.039 1.00 97.06 111 TRP A O 1
ATOM 919 N N . ARG A 1 112 ? 12.462 -2.922 -9.397 1.00 97.12 112 ARG A N 1
ATOM 920 C CA . ARG A 1 112 ? 13.241 -3.912 -8.626 1.00 97.12 112 ARG A CA 1
ATOM 921 C C . ARG A 1 112 ? 14.048 -4.873 -9.487 1.00 97.12 112 ARG A C 1
ATOM 923 O O . ARG A 1 112 ? 15.072 -5.362 -9.016 1.00 97.12 112 ARG A O 1
ATOM 930 N N . SER A 1 113 ? 13.562 -5.171 -10.685 1.00 96.94 113 SER A N 1
ATOM 931 C CA . SER A 1 113 ? 14.244 -6.002 -11.672 1.00 96.94 113 SER A CA 1
ATOM 932 C C . SER A 1 113 ? 15.558 -5.353 -12.107 1.00 96.94 113 SER A C 1
ATOM 934 O O . SER A 1 113 ? 15.635 -4.134 -12.249 1.00 96.94 113 SER A O 1
ATOM 936 N N . SER A 1 114 ? 16.571 -6.171 -12.396 1.00 96.69 114 SER A N 1
ATOM 937 C CA . SER A 1 114 ? 17.829 -5.661 -12.959 1.00 96.69 114 SER A CA 1
ATOM 938 C C . SER A 1 114 ? 17.670 -5.307 -14.442 1.00 96.69 114 SER A C 1
ATOM 940 O O . SER A 1 114 ? 18.285 -4.356 -14.919 1.00 96.69 114 SER A O 1
ATOM 942 N N . CYS A 1 115 ? 16.808 -6.030 -15.172 1.00 97.38 115 CYS A N 1
ATOM 943 C CA . CYS A 1 115 ? 16.472 -5.737 -16.566 1.00 97.38 115 CYS A CA 1
ATOM 944 C C . CYS A 1 115 ? 14.956 -5.883 -16.838 1.00 97.38 115 CYS A C 1
ATOM 946 O O . CYS A 1 115 ? 14.521 -6.914 -17.356 1.00 97.38 115 CYS A O 1
ATOM 948 N N . PRO A 1 116 ? 14.125 -4.864 -16.527 1.00 97.69 116 PRO A N 1
ATOM 949 C CA . PRO A 1 116 ? 12.662 -4.987 -16.596 1.00 97.69 116 PRO A CA 1
ATOM 950 C C . PRO A 1 116 ? 12.136 -5.299 -18.004 1.00 97.69 116 PRO A C 1
ATOM 952 O O . PRO A 1 116 ? 11.141 -5.999 -18.149 1.00 97.69 116 PRO A O 1
ATOM 955 N N . ALA A 1 117 ? 12.846 -4.877 -19.055 1.00 97.94 117 ALA A N 1
ATOM 956 C CA . ALA A 1 117 ? 12.505 -5.206 -20.441 1.00 97.94 117 ALA A CA 1
ATOM 957 C C . ALA A 1 117 ? 12.608 -6.709 -20.774 1.00 97.94 117 ALA A C 1
ATOM 959 O O . ALA A 1 117 ? 12.040 -7.150 -21.768 1.00 97.94 117 ALA A O 1
ATOM 960 N N . LYS A 1 118 ? 13.339 -7.492 -19.969 1.00 98.06 118 LYS A N 1
ATOM 961 C CA . LYS A 1 118 ? 13.479 -8.948 -20.128 1.00 98.06 118 LYS A CA 1
ATOM 962 C C . LYS A 1 118 ? 12.727 -9.717 -19.048 1.00 98.06 118 LYS A C 1
ATOM 964 O O . LYS A 1 118 ? 12.099 -10.722 -19.348 1.00 98.06 118 LYS A O 1
ATOM 969 N N . GLU A 1 119 ? 12.810 -9.254 -17.803 1.00 98.12 119 GLU A N 1
ATOM 970 C CA . GLU A 1 119 ? 12.257 -9.958 -16.641 1.00 98.12 119 GLU A CA 1
ATOM 971 C C . GLU A 1 119 ? 10.750 -9.717 -16.467 1.00 98.12 119 GLU A C 1
ATOM 973 O O . GLU A 1 119 ? 10.041 -10.601 -15.992 1.00 98.12 119 GLU A O 1
ATOM 978 N N . CYS A 1 120 ? 10.242 -8.536 -16.839 1.00 98.00 120 CYS A N 1
ATOM 979 C CA . CYS A 1 120 ? 8.833 -8.172 -16.668 1.00 98.00 120 CYS A CA 1
ATOM 980 C C . CYS A 1 120 ? 8.308 -7.215 -17.767 1.00 98.00 120 CYS A C 1
ATOM 982 O O . CYS A 1 120 ? 7.743 -6.163 -17.451 1.00 98.00 120 CYS A O 1
ATOM 984 N N . PRO A 1 121 ? 8.448 -7.566 -19.065 1.00 98.06 121 PRO A N 1
ATOM 985 C CA . PRO A 1 121 ? 8.134 -6.669 -20.184 1.00 98.06 121 PRO A CA 1
ATOM 986 C C . PRO A 1 121 ? 6.672 -6.204 -20.214 1.00 98.06 121 PRO A C 1
ATOM 988 O O . PRO A 1 121 ? 6.402 -5.042 -20.511 1.00 98.06 121 PRO A O 1
ATOM 991 N N . GLU A 1 122 ? 5.728 -7.079 -19.864 1.00 98.19 122 GLU A N 1
ATOM 992 C CA . GLU A 1 122 ? 4.300 -6.739 -19.814 1.00 98.19 122 GLU A CA 1
ATOM 993 C C . GLU A 1 122 ? 4.005 -5.692 -18.732 1.00 98.19 122 GLU A C 1
ATOM 995 O O . GLU A 1 122 ? 3.338 -4.691 -18.993 1.00 98.19 122 GLU A O 1
ATOM 1000 N N . LEU A 1 123 ? 4.570 -5.875 -17.533 1.00 98.25 123 LEU A N 1
ATOM 1001 C CA . LEU A 1 123 ? 4.416 -4.932 -16.422 1.00 98.25 123 LEU A CA 1
ATOM 1002 C C . LEU A 1 123 ? 5.103 -3.596 -16.716 1.00 98.25 123 LEU A C 1
ATOM 1004 O O . LEU A 1 123 ? 4.559 -2.548 -16.371 1.00 98.25 123 LEU A O 1
ATOM 1008 N N . LEU A 1 124 ? 6.262 -3.622 -17.384 1.00 98.38 124 LEU A N 1
ATOM 1009 C CA . LEU A 1 124 ? 6.943 -2.417 -17.854 1.00 98.38 124 LEU A CA 1
ATOM 1010 C C . LEU A 1 124 ? 6.068 -1.642 -18.852 1.00 98.38 124 LEU A C 1
ATOM 1012 O O . LEU A 1 124 ? 5.922 -0.429 -18.717 1.00 98.38 124 LEU A O 1
ATOM 1016 N N . CYS A 1 125 ? 5.444 -2.331 -19.811 1.00 98.25 125 CYS A N 1
ATOM 1017 C CA . CYS A 1 125 ? 4.552 -1.715 -20.795 1.00 98.25 125 CYS A CA 1
ATOM 1018 C C . CYS A 1 125 ? 3.303 -1.095 -20.140 1.00 98.25 125 CYS A C 1
ATOM 1020 O O . CYS A 1 125 ? 2.891 0.009 -20.493 1.00 98.25 125 CYS A O 1
ATOM 1022 N N . GLN A 1 126 ? 2.730 -1.769 -19.140 1.00 98.38 126 GLN A N 1
ATOM 1023 C CA . GLN A 1 126 ? 1.527 -1.316 -18.434 1.00 98.38 126 GLN A CA 1
ATOM 1024 C C . GLN A 1 126 ? 1.806 -0.340 -17.280 1.00 98.38 126 GLN A C 1
ATOM 1026 O O . GLN A 1 126 ? 0.866 0.159 -16.660 1.00 98.38 126 GLN A O 1
ATOM 1031 N N . TYR A 1 127 ? 3.071 -0.036 -16.979 1.00 98.44 127 TYR A N 1
ATOM 1032 C CA . TYR A 1 127 ? 3.451 0.765 -15.814 1.00 98.44 127 TYR A CA 1
ATOM 1033 C C . TYR A 1 127 ? 2.766 2.139 -15.785 1.00 98.44 127 TYR A C 1
ATOM 1035 O O . TYR A 1 127 ? 2.256 2.567 -14.747 1.00 98.44 127 TYR A O 1
ATOM 1043 N N . SER A 1 128 ? 2.701 2.823 -16.931 1.00 98.38 128 SER A N 1
ATOM 1044 C CA . SER A 1 128 ? 2.041 4.130 -17.045 1.00 98.38 128 SER A CA 1
ATOM 1045 C C . SER A 1 128 ? 0.551 4.053 -16.709 1.00 98.38 128 SER A C 1
ATOM 1047 O O . SER A 1 128 ? 0.038 4.899 -15.985 1.00 98.38 128 SER A O 1
ATOM 1049 N N . TYR A 1 129 ? -0.135 3.005 -17.167 1.00 98.38 129 TYR A N 1
ATOM 1050 C CA . TYR A 1 129 ? -1.543 2.784 -16.847 1.00 98.38 129 TYR A CA 1
ATOM 1051 C C . TYR A 1 129 ? -1.739 2.466 -15.356 1.00 98.38 129 TYR A C 1
ATOM 1053 O O . TYR A 1 129 ? -2.556 3.097 -14.685 1.00 98.38 129 TYR A O 1
ATOM 1061 N N . HIS A 1 130 ? -0.943 1.542 -14.806 1.00 98.50 130 HIS A N 1
ATOM 1062 C CA . HIS A 1 130 ? -1.027 1.176 -13.390 1.00 98.50 130 HIS A CA 1
ATOM 1063 C C . HIS A 1 130 ? -0.735 2.359 -12.461 1.00 98.50 130 HIS A C 1
ATOM 1065 O O . HIS A 1 130 ? -1.437 2.536 -11.470 1.00 98.50 130 HIS A O 1
ATOM 1071 N N . SER A 1 131 ? 0.254 3.193 -12.788 1.00 98.38 131 SER A N 1
ATOM 1072 C CA . SER A 1 131 ? 0.605 4.369 -11.982 1.00 98.38 131 SER A CA 1
ATOM 1073 C C . SER A 1 131 ? -0.460 5.465 -12.035 1.00 98.38 131 SER A C 1
ATOM 1075 O O . SER A 1 131 ? -0.763 6.053 -10.997 1.00 98.38 131 SER A O 1
ATOM 1077 N N . GLN A 1 132 ? -1.089 5.697 -13.193 1.00 98.56 132 GLN A N 1
ATOM 1078 C CA . GLN A 1 132 ? -2.235 6.606 -13.301 1.00 98.56 132 GLN A CA 1
ATOM 1079 C C . GLN A 1 132 ? -3.405 6.127 -12.442 1.00 98.56 132 GLN A C 1
ATOM 1081 O O . GLN A 1 132 ? -3.924 6.899 -11.636 1.00 98.56 132 GLN A O 1
ATOM 1086 N N . ARG A 1 133 ? -3.765 4.841 -12.541 1.00 98.56 133 ARG A N 1
ATOM 1087 C CA . ARG A 1 133 ? -4.835 4.257 -11.722 1.00 98.56 133 ARG A CA 1
ATOM 1088 C C . ARG A 1 133 ? -4.505 4.299 -10.229 1.00 98.56 133 ARG A C 1
ATOM 1090 O O . ARG A 1 133 ? -5.370 4.605 -9.416 1.00 98.56 133 ARG A O 1
ATOM 1097 N N . PHE A 1 134 ? -3.252 4.040 -9.861 1.00 98.62 134 PHE A N 1
ATOM 1098 C CA . PHE A 1 134 ? -2.790 4.128 -8.477 1.00 98.62 134 PHE A CA 1
ATOM 1099 C C . PHE A 1 134 ? -2.941 5.554 -7.924 1.00 98.62 134 PHE A C 1
ATOM 1101 O O . PHE A 1 134 ? -3.468 5.742 -6.829 1.00 98.62 134 PHE A O 1
ATOM 1108 N N . ALA A 1 135 ? -2.539 6.570 -8.694 1.00 98.44 135 ALA A N 1
ATOM 1109 C CA . ALA A 1 135 ? -2.687 7.973 -8.313 1.00 98.44 135 ALA A CA 1
ATOM 1110 C C . ALA A 1 135 ? -4.161 8.417 -8.239 1.00 98.44 135 ALA A C 1
ATOM 1112 O O . ALA A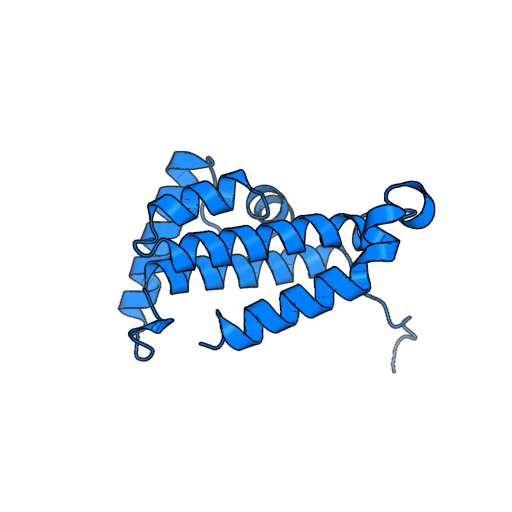 1 135 ? -4.554 9.137 -7.316 1.00 98.44 135 ALA A O 1
ATOM 1113 N N . GLU A 1 136 ? -4.997 7.965 -9.175 1.00 98.44 136 GLU A N 1
ATOM 1114 C CA . GLU A 1 136 ? -6.446 8.183 -9.144 1.00 98.44 136 GLU A CA 1
ATOM 1115 C C . GLU A 1 136 ? -7.057 7.590 -7.867 1.00 98.44 136 GLU A C 1
ATOM 1117 O O . GLU A 1 136 ? -7.788 8.270 -7.146 1.00 98.44 136 GLU A O 1
ATOM 1122 N N . LEU A 1 137 ? -6.708 6.348 -7.531 1.00 98.12 137 LEU A N 1
ATOM 1123 C CA . LEU A 1 137 ? -7.218 5.675 -6.344 1.00 98.12 137 LEU A CA 1
ATOM 1124 C C . LEU A 1 137 ? -6.804 6.410 -5.061 1.00 98.12 137 LEU A C 1
ATOM 1126 O O . LEU A 1 137 ? -7.637 6.629 -4.181 1.00 98.12 137 LEU A O 1
ATOM 1130 N N . LEU A 1 138 ? -5.550 6.867 -4.977 1.00 98.12 138 LEU A N 1
ATOM 1131 C CA . LEU A 1 138 ? -5.077 7.674 -3.851 1.00 98.12 138 LEU A CA 1
ATOM 1132 C C . LEU A 1 138 ? -5.840 8.998 -3.723 1.00 98.12 138 LEU A C 1
ATOM 1134 O O . LEU A 1 138 ? -6.323 9.335 -2.644 1.00 98.12 138 LEU A O 1
ATOM 1138 N N . SER A 1 139 ? -5.995 9.733 -4.823 1.00 97.44 139 SER A N 1
ATOM 1139 C CA . SER A 1 139 ? -6.641 11.054 -4.820 1.00 97.44 139 SER A CA 1
ATOM 1140 C C . SER A 1 139 ? -8.156 11.013 -4.591 1.00 97.44 139 SER A C 1
ATOM 1142 O O . SER A 1 139 ? -8.732 12.005 -4.137 1.00 97.44 139 SER A O 1
ATOM 1144 N N . THR A 1 140 ? -8.801 9.876 -4.863 1.00 97.00 140 THR A N 1
ATOM 1145 C CA . THR A 1 140 ? -10.251 9.695 -4.707 1.00 97.00 140 THR A CA 1
ATOM 1146 C C . THR A 1 140 ? -10.614 8.976 -3.411 1.00 97.00 140 THR A C 1
ATOM 1148 O O . THR A 1 140 ? -11.420 9.480 -2.631 1.00 97.00 140 THR A O 1
ATOM 1151 N N . LYS A 1 141 ? -10.017 7.808 -3.151 1.00 97.31 141 LYS A N 1
ATOM 1152 C CA . LYS A 1 141 ? -10.357 6.951 -2.010 1.00 97.31 141 LYS A CA 1
ATOM 1153 C C . LYS A 1 141 ? -9.478 7.218 -0.788 1.00 97.31 141 LYS A C 1
ATOM 1155 O O . LYS A 1 141 ? -9.929 6.929 0.315 1.00 97.31 141 LYS A O 1
ATOM 1160 N N . PHE A 1 142 ? -8.277 7.776 -0.927 1.00 97.19 142 PHE A N 1
ATOM 1161 C CA . PHE A 1 142 ? -7.312 7.929 0.178 1.00 97.19 142 PHE A CA 1
ATOM 1162 C C . PHE A 1 142 ? -6.839 9.382 0.376 1.00 97.19 142 PHE A C 1
ATOM 1164 O O . PHE A 1 142 ? -5.683 9.627 0.700 1.00 97.19 142 PHE A O 1
ATOM 1171 N N . LYS A 1 143 ? -7.733 10.361 0.183 1.00 94.94 143 LYS A N 1
ATOM 1172 C CA . LYS A 1 143 ? -7.418 11.805 0.227 1.00 94.94 143 LYS A CA 1
ATOM 1173 C C . LYS A 1 143 ? -7.101 12.366 1.632 1.00 94.94 143 LYS A C 1
ATOM 1175 O O . LYS A 1 143 ? -6.677 13.516 1.738 1.00 94.94 143 LYS A O 1
ATOM 1180 N N . TYR A 1 144 ? -7.392 11.608 2.687 1.00 91.62 144 TYR A N 1
ATOM 1181 C CA . TYR A 1 144 ? -7.325 12.053 4.086 1.00 91.62 144 TYR A CA 1
ATOM 1182 C C . TYR A 1 144 ? -5.896 12.159 4.649 1.00 91.62 144 TYR A C 1
ATOM 1184 O O . TYR A 1 144 ? -4.970 11.508 4.118 1.00 91.62 144 TYR A O 1
#

InterPro domains:
  IPR024627 V(D)J recombination-activating protein 1 [PTHR11539] (1-144)
  IPR058556 V(D)J recombination-activating protein 1, ZnH2 domain [PF26104] (7-144)